Protein AF-A0A7J7ZAD7-F1 (afdb_monomer_lite)

Secondary structure (DSSP, 8-state):
----PPP-----------------------HHHHHHHHHHHHHHHSS-----PEEEETTEEEE-TTTS-GGG---BS-HHHHHHHHHHHHH-TTS------SS--------PPPSSPPPHHHHHHHHHHHH-S-GGGSSS-HHHHHHHHT-----

Sequence (155 aa):
MTLRCAEPSGNGAEGTRSQWGTAGSAEEPSPEAARLAKALRELSQTAGPTNLRIEYQDGKFRLDSIICVKSKLKQFDSVVHLIDYYVQMCKDKRTGPEAPRNGTVHLYLTKPLYTSAPPLQHLCRLTINKCTGAIWGLPLPTRLKDYLEEYKFQV

pLDDT: mean 71.21, std 24.13, range [26.77, 98.25]

Structure (mmCIF, N/CA/C/O backbone):
data_AF-A0A7J7ZAD7-F1
#
_entry.id   AF-A0A7J7ZAD7-F1
#
loop_
_atom_site.group_PDB
_atom_site.id
_atom_site.type_symbol
_atom_site.label_atom_id
_atom_site.label_alt_id
_atom_site.label_comp_id
_atom_site.label_asym_id
_atom_site.label_entity_id
_atom_site.label_seq_id
_atom_site.pdbx_PDB_ins_code
_atom_site.Cartn_x
_atom_site.Cartn_y
_atom_site.Cartn_z
_atom_site.occupancy
_atom_site.B_iso_or_equiv
_atom_site.auth_seq_id
_atom_site.auth_comp_id
_atom_site.auth_asym_id
_atom_site.auth_atom_id
_atom_site.pdbx_PDB_model_num
ATOM 1 N N . MET A 1 1 ? 7.571 -13.211 -6.815 1.00 32.84 1 MET A N 1
ATOM 2 C CA . MET A 1 1 ? 6.125 -12.941 -6.966 1.00 32.84 1 MET A CA 1
ATOM 3 C C . MET A 1 1 ? 5.924 -12.272 -8.314 1.00 32.84 1 MET A C 1
ATOM 5 O O . MET A 1 1 ? 6.587 -11.277 -8.568 1.00 32.84 1 MET A O 1
ATOM 9 N N . THR A 1 2 ? 5.123 -12.858 -9.200 1.00 26.77 2 THR A N 1
ATOM 10 C CA . THR A 1 2 ? 4.966 -12.399 -10.591 1.00 26.77 2 THR A CA 1
ATOM 11 C C . THR A 1 2 ? 3.635 -11.667 -10.724 1.00 26.77 2 THR A C 1
ATOM 13 O O . THR A 1 2 ? 2.589 -12.270 -10.509 1.00 26.77 2 THR A O 1
ATOM 16 N N . LEU A 1 3 ? 3.665 -10.380 -11.072 1.00 27.50 3 LEU A N 1
ATOM 17 C CA . LEU A 1 3 ? 2.470 -9.597 -11.394 1.00 27.50 3 LEU A CA 1
ATOM 18 C C . LEU A 1 3 ? 2.275 -9.653 -12.917 1.00 27.50 3 LEU A C 1
ATOM 20 O O . LEU A 1 3 ? 3.153 -9.226 -13.661 1.00 27.50 3 LEU A O 1
ATOM 24 N N . ARG A 1 4 ? 1.164 -10.224 -13.395 1.00 35.94 4 ARG A N 1
ATOM 25 C CA . ARG A 1 4 ? 0.778 -10.238 -14.822 1.00 35.94 4 ARG A CA 1
ATOM 26 C C . ARG A 1 4 ? -0.481 -9.391 -15.005 1.00 35.94 4 ARG A C 1
ATOM 28 O O . ARG A 1 4 ? -1.479 -9.664 -14.368 1.00 35.94 4 ARG A O 1
ATOM 35 N N . CYS A 1 5 ? -0.495 -8.372 -15.848 1.00 29.34 5 CYS A N 1
ATOM 36 C CA . CYS A 1 5 ? -1.738 -7.630 -16.088 1.00 29.34 5 CYS A CA 1
ATOM 37 C C . CYS A 1 5 ? -2.702 -8.467 -16.949 1.00 29.34 5 CYS A C 1
ATOM 39 O O . CYS A 1 5 ? -2.293 -8.994 -17.980 1.00 29.34 5 CYS A O 1
ATOM 41 N N . ALA A 1 6 ? -3.958 -8.601 -16.514 1.00 37.34 6 ALA A N 1
ATOM 42 C CA . ALA A 1 6 ? -5.031 -9.236 -17.279 1.00 37.34 6 ALA A CA 1
ATOM 43 C C . ALA A 1 6 ? -5.738 -8.208 -18.179 1.00 37.34 6 ALA A C 1
ATOM 45 O O . ALA A 1 6 ? -5.923 -7.055 -17.780 1.00 37.34 6 ALA A O 1
ATOM 46 N N . GLU A 1 7 ? -6.124 -8.630 -19.384 1.00 41.91 7 GLU A N 1
ATOM 47 C CA . GLU A 1 7 ? -6.848 -7.810 -20.363 1.00 41.91 7 GLU A CA 1
ATOM 48 C C . GLU A 1 7 ? -8.336 -7.643 -19.992 1.00 41.91 7 GLU A C 1
ATOM 50 O O . GLU A 1 7 ? -8.900 -8.510 -19.316 1.00 41.91 7 GLU A O 1
ATOM 55 N N . PRO A 1 8 ? -9.015 -6.560 -20.420 1.00 36.53 8 PRO A N 1
ATOM 56 C CA . PRO A 1 8 ? -10.424 -6.362 -20.111 1.00 36.53 8 PRO A CA 1
ATOM 57 C C . PRO A 1 8 ? -11.304 -7.230 -21.021 1.00 36.53 8 PRO A C 1
ATOM 59 O O . PRO A 1 8 ? -11.365 -7.026 -22.232 1.00 36.53 8 PRO A O 1
ATOM 62 N N . SER A 1 9 ? -12.017 -8.170 -20.401 1.00 38.25 9 SER A N 1
ATOM 63 C CA . SER A 1 9 ? -13.112 -8.940 -20.992 1.00 38.25 9 SER A CA 1
ATOM 64 C C . SER A 1 9 ? -14.303 -8.022 -21.274 1.00 38.25 9 SER A C 1
ATOM 66 O O . SER A 1 9 ? -14.841 -7.401 -20.358 1.00 38.25 9 SER A O 1
ATOM 68 N N . GLY A 1 10 ? -14.732 -7.956 -22.533 1.00 51.34 10 GLY A N 1
ATOM 69 C CA . GLY A 1 10 ? -16.029 -7.393 -22.899 1.00 51.34 10 GLY A CA 1
ATOM 70 C C . GLY A 1 10 ? -17.171 -8.321 -22.483 1.00 51.34 10 GLY A C 1
ATOM 71 O O . GLY A 1 10 ? -17.007 -9.539 -22.515 1.00 51.34 10 GLY A O 1
ATOM 72 N N . ASN A 1 11 ? -18.301 -7.745 -22.068 1.00 39.84 11 ASN A N 1
ATOM 73 C CA . ASN A 1 11 ? -19.652 -8.182 -22.440 1.00 39.84 11 ASN A CA 1
ATOM 74 C C . ASN A 1 11 ? -20.711 -7.228 -21.867 1.00 39.84 11 ASN A C 1
ATOM 76 O O . ASN A 1 11 ? -20.537 -6.662 -20.790 1.00 39.84 11 ASN A O 1
ATOM 80 N N . GLY A 1 12 ? -21.759 -7.002 -22.663 1.00 42.81 12 GLY A N 1
ATOM 81 C CA . GLY A 1 12 ? -22.727 -5.918 -22.506 1.00 42.81 12 GLY A CA 1
ATOM 82 C C . GLY A 1 12 ? -23.924 -6.180 -21.592 1.00 42.81 12 GLY A C 1
ATOM 83 O O . GLY A 1 12 ? -24.053 -7.235 -20.978 1.00 42.81 12 GLY A O 1
ATOM 84 N N . ALA A 1 13 ? -24.815 -5.184 -21.561 1.00 33.44 13 ALA A N 1
ATOM 85 C CA . ALA A 1 13 ? -26.212 -5.308 -21.161 1.00 33.44 13 ALA A CA 1
ATOM 86 C C . ALA A 1 13 ? -27.061 -4.190 -21.812 1.00 33.44 13 ALA A C 1
ATOM 88 O O . ALA A 1 13 ? -26.748 -3.005 -21.703 1.00 33.44 13 ALA A O 1
ATOM 89 N N . GLU A 1 14 ? -28.119 -4.622 -22.497 1.00 34.81 14 GLU A N 1
ATOM 90 C CA . GLU A 1 14 ? -29.413 -3.965 -22.778 1.00 34.81 14 GLU A CA 1
ATOM 91 C C . GLU A 1 14 ? -29.982 -3.280 -21.508 1.00 34.81 14 GLU A C 1
ATOM 93 O O . GLU A 1 14 ? -29.683 -3.719 -20.405 1.00 34.81 14 GLU A O 1
ATOM 98 N N . GLY A 1 15 ? -30.839 -2.257 -21.475 1.00 34.72 15 GLY A N 1
ATOM 99 C CA . GLY A 1 15 ? -31.560 -1.428 -22.435 1.00 34.72 15 GLY A CA 1
ATOM 100 C C . GLY A 1 15 ? -32.499 -0.511 -21.618 1.00 34.72 15 GLY A C 1
ATOM 101 O O . GLY A 1 15 ? -32.945 -0.893 -20.539 1.00 34.72 15 GLY A O 1
ATOM 102 N N . THR A 1 16 ? -32.799 0.708 -22.075 1.00 34.84 16 THR A N 1
ATOM 103 C CA . THR A 1 16 ? -34.064 1.410 -21.755 1.00 34.84 16 THR A CA 1
ATOM 104 C C . THR A 1 16 ? -34.251 2.624 -22.663 1.00 34.84 16 THR A C 1
ATOM 106 O O . THR A 1 16 ? -33.385 3.478 -22.822 1.00 34.84 16 THR A O 1
ATOM 109 N N . ARG A 1 17 ? -35.421 2.647 -23.295 1.00 40.72 17 ARG A N 1
ATOM 110 C CA . ARG A 1 17 ? -35.919 3.621 -24.264 1.00 40.72 17 ARG A CA 1
ATOM 111 C C . ARG A 1 17 ? -36.341 4.910 -23.562 1.00 40.72 17 ARG A C 1
ATOM 113 O O . ARG A 1 17 ? -37.177 4.859 -22.667 1.00 40.72 17 ARG A O 1
ATOM 120 N N . SER A 1 18 ? -35.872 6.061 -24.038 1.00 32.53 18 SER A N 1
ATOM 121 C CA . SER A 1 18 ? -36.618 7.325 -23.988 1.00 32.53 18 SER A CA 1
ATOM 122 C C . SER A 1 18 ? -36.161 8.231 -25.127 1.00 32.53 18 SER A C 1
ATOM 124 O O . SER A 1 18 ? -34.979 8.418 -25.385 1.00 32.53 18 SER A O 1
ATOM 126 N N . GLN A 1 19 ? -37.159 8.680 -25.867 1.00 42.75 19 GLN A N 1
ATOM 127 C CA . GLN A 1 19 ? -37.121 9.372 -27.142 1.00 42.75 19 GLN A CA 1
ATOM 128 C C . GLN A 1 19 ? -37.117 10.874 -26.852 1.00 42.75 19 GLN A C 1
ATOM 130 O O . GLN A 1 19 ? -37.982 11.279 -26.094 1.00 42.75 19 GLN A O 1
ATOM 135 N N . TRP A 1 20 ? -36.202 11.651 -27.445 1.00 31.86 20 TRP A N 1
ATOM 136 C CA . TRP A 1 20 ? -36.373 13.043 -27.903 1.00 31.86 20 TRP A CA 1
ATOM 137 C C . TRP A 1 20 ? -35.330 13.300 -28.996 1.00 31.86 20 TRP A C 1
ATOM 139 O O . TRP A 1 20 ? -34.142 13.044 -28.818 1.00 31.86 20 TRP A O 1
ATOM 149 N N . GLY A 1 21 ? -35.803 13.722 -30.168 1.00 40.59 21 GLY A N 1
ATOM 150 C CA . GLY A 1 21 ? -34.963 14.009 -31.320 1.00 40.59 21 GLY A CA 1
ATOM 151 C C . GLY A 1 21 ? -34.292 15.371 -31.192 1.00 40.59 21 GLY A C 1
ATOM 152 O O . GLY A 1 21 ? -34.949 16.373 -30.934 1.00 40.59 21 GLY A O 1
ATOM 153 N N . THR A 1 22 ? -32.988 15.412 -31.432 1.00 33.97 22 THR A N 1
ATOM 154 C CA . THR A 1 22 ? -32.279 16.540 -32.045 1.00 33.97 22 THR A CA 1
ATOM 155 C C . THR A 1 22 ? -31.063 15.933 -32.739 1.00 33.97 22 THR A C 1
ATOM 157 O O . THR A 1 22 ? -30.362 15.113 -32.151 1.00 33.97 22 THR A O 1
ATOM 160 N N . ALA A 1 23 ? -30.868 16.257 -34.015 1.00 38.72 23 ALA A N 1
ATOM 161 C CA . ALA A 1 23 ? -29.741 15.794 -34.811 1.00 38.72 23 ALA A CA 1
ATOM 162 C C . ALA A 1 23 ? -28.427 16.305 -34.198 1.00 38.72 23 ALA A C 1
ATOM 164 O O . ALA A 1 23 ? -28.052 17.457 -34.388 1.00 38.72 23 ALA A O 1
ATOM 165 N N . GLY A 1 24 ? -27.753 15.451 -33.435 1.00 32.03 24 GLY A N 1
ATOM 166 C CA . GLY A 1 24 ? -26.365 15.621 -33.039 1.00 32.03 24 GLY A CA 1
ATOM 167 C C . GLY A 1 24 ? -25.574 14.531 -33.734 1.00 32.03 24 GLY A C 1
ATOM 168 O O . GLY A 1 24 ? -25.832 13.352 -33.491 1.00 32.03 24 GLY A O 1
ATOM 169 N N . SER A 1 25 ? -24.665 14.916 -34.633 1.00 37.06 25 SER A N 1
ATOM 170 C CA . SER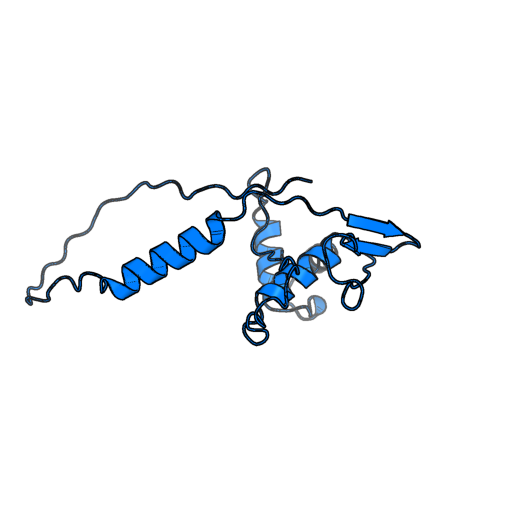 A 1 25 ? -23.624 14.019 -35.131 1.00 37.06 25 SER A CA 1
ATOM 171 C C . SER A 1 25 ? -23.064 13.240 -33.951 1.00 37.06 25 SER A C 1
ATOM 173 O O . SER A 1 25 ? -22.680 13.850 -32.953 1.00 37.06 25 SER A O 1
ATOM 175 N N . ALA A 1 26 ? -23.021 11.911 -34.060 1.00 42.84 26 ALA A N 1
ATOM 176 C CA . ALA A 1 26 ? -22.102 11.140 -33.245 1.00 42.84 26 ALA A CA 1
ATOM 177 C C . ALA A 1 26 ? -20.735 11.786 -33.472 1.00 42.84 26 ALA A C 1
ATOM 179 O O . ALA A 1 26 ? -20.220 11.771 -34.592 1.00 42.84 26 ALA A O 1
ATOM 180 N N . GLU A 1 27 ? -20.239 12.495 -32.460 1.00 47.78 27 GLU A N 1
ATOM 181 C CA . GLU A 1 27 ? -18.916 13.090 -32.486 1.00 47.78 27 GLU A CA 1
ATOM 182 C C . GLU A 1 27 ? -17.952 11.907 -32.425 1.00 47.78 27 GLU A C 1
ATOM 184 O O . GLU A 1 27 ? -17.559 11.436 -31.358 1.00 47.78 27 GLU A O 1
ATOM 189 N N . GLU A 1 28 ? -17.705 11.330 -33.604 1.00 52.25 28 GLU A N 1
ATOM 190 C CA . GLU A 1 28 ? -16.683 10.328 -33.834 1.00 52.25 28 GLU A CA 1
ATOM 191 C C . GLU A 1 28 ? -15.406 10.875 -33.196 1.00 52.25 28 GLU A C 1
ATOM 193 O O . GLU A 1 28 ? -14.998 11.997 -33.529 1.00 52.25 28 GLU A O 1
ATOM 198 N N . PRO A 1 29 ? -14.802 10.153 -32.237 1.00 51.09 29 PRO A N 1
ATOM 199 C CA . PRO A 1 29 ? -13.643 10.661 -31.531 1.00 51.09 29 PRO A CA 1
ATOM 200 C C . PRO A 1 29 ? -12.594 11.032 -32.572 1.00 51.09 29 PRO A C 1
ATOM 202 O O . PRO A 1 29 ? -12.235 10.198 -33.407 1.00 51.09 29 PRO A O 1
ATOM 205 N N . SER A 1 30 ? -12.148 12.296 -32.536 1.00 63.09 30 SER A N 1
ATOM 206 C CA . SER A 1 30 ? -11.187 12.849 -33.492 1.00 63.09 30 SER A CA 1
ATOM 207 C C . SER A 1 30 ? -10.101 11.813 -33.804 1.00 63.09 30 SER A C 1
ATOM 209 O O . SER A 1 30 ? -9.583 11.177 -32.876 1.00 63.09 30 SER A O 1
ATOM 211 N N . PRO A 1 31 ? -9.712 11.629 -35.079 1.00 68.06 31 PRO A N 1
ATOM 212 C CA . PRO A 1 31 ? -8.674 10.674 -35.452 1.00 68.06 31 PRO A CA 1
ATOM 213 C C . PRO A 1 31 ? -7.371 10.913 -34.678 1.00 68.06 31 PRO A C 1
ATOM 215 O O . PRO A 1 31 ? -6.591 9.988 -34.486 1.00 68.06 31 PRO A O 1
ATOM 218 N N . GLU A 1 32 ? -7.149 12.122 -34.164 1.00 63.72 32 GLU A N 1
ATOM 219 C CA . GLU A 1 32 ? -6.070 12.440 -33.234 1.00 63.72 32 GLU A CA 1
ATOM 220 C C . GLU A 1 32 ? -6.269 11.812 -31.845 1.00 63.72 32 GLU A C 1
ATOM 222 O O . GLU A 1 32 ? -5.361 11.155 -31.346 1.00 63.72 32 GLU A O 1
ATOM 227 N N . ALA A 1 33 ? -7.460 11.903 -31.249 1.00 49.88 33 ALA A N 1
ATOM 228 C CA . ALA A 1 33 ? -7.780 11.282 -29.961 1.00 49.88 33 ALA A CA 1
ATOM 229 C C . ALA A 1 33 ? -7.706 9.746 -30.021 1.00 49.88 33 ALA A C 1
ATOM 231 O O . ALA A 1 33 ? -7.169 9.114 -29.110 1.00 49.88 33 ALA A O 1
ATOM 232 N N . ALA A 1 34 ? -8.160 9.140 -31.123 1.00 59.94 34 ALA A N 1
ATOM 233 C CA . ALA A 1 34 ? -8.023 7.702 -31.358 1.00 59.94 34 ALA A CA 1
ATOM 234 C C . ALA A 1 34 ? -6.552 7.283 -31.544 1.00 59.94 34 ALA A C 1
ATOM 236 O O . ALA A 1 34 ? -6.126 6.248 -31.024 1.00 59.94 34 ALA A O 1
ATOM 237 N N . ARG A 1 35 ? -5.744 8.103 -32.232 1.00 60.19 35 ARG A N 1
ATOM 238 C CA . ARG A 1 35 ? -4.294 7.888 -32.386 1.00 60.19 35 ARG A CA 1
ATOM 239 C C . ARG A 1 35 ? -3.547 8.058 -31.071 1.00 60.19 35 ARG A C 1
ATOM 241 O O . ARG A 1 35 ? -2.649 7.270 -30.806 1.00 60.19 35 ARG A O 1
ATOM 248 N N . LEU A 1 36 ? -3.944 9.012 -30.233 1.00 59.41 36 LEU A N 1
ATOM 249 C CA . LEU A 1 36 ? -3.390 9.205 -28.894 1.00 59.41 36 LEU A CA 1
ATOM 250 C C . LEU A 1 36 ? -3.768 8.049 -27.964 1.00 59.41 36 LEU A C 1
ATOM 252 O O . LEU A 1 36 ? -2.906 7.537 -27.259 1.00 59.41 36 LEU A O 1
ATOM 256 N N . ALA A 1 37 ? -5.014 7.569 -28.004 1.00 52.62 37 ALA A N 1
ATOM 257 C CA . ALA A 1 37 ? -5.443 6.404 -27.232 1.00 52.62 37 ALA A CA 1
ATOM 258 C C . ALA A 1 37 ? -4.710 5.126 -27.670 1.00 52.62 37 ALA A C 1
ATOM 260 O O . ALA A 1 37 ? -4.264 4.351 -26.824 1.00 52.62 37 ALA A O 1
ATOM 261 N N . LYS A 1 38 ? -4.528 4.931 -28.983 1.00 58.25 38 LYS A N 1
ATOM 262 C CA . LYS A 1 38 ? -3.748 3.825 -29.550 1.00 58.25 38 LYS A CA 1
ATOM 263 C C . LYS A 1 38 ? -2.267 3.929 -29.182 1.00 58.25 38 LYS A C 1
ATOM 265 O O . LYS A 1 38 ? -1.712 2.950 -28.702 1.00 58.25 38 LYS A O 1
ATOM 270 N N . ALA A 1 39 ? -1.666 5.111 -29.304 1.00 49.25 39 ALA A N 1
ATOM 271 C CA . ALA A 1 39 ? -0.279 5.359 -28.920 1.00 49.25 39 ALA A CA 1
ATOM 272 C C . ALA A 1 39 ? -0.055 5.167 -27.412 1.00 49.25 39 ALA A C 1
ATOM 274 O O . ALA A 1 39 ? 0.947 4.585 -27.025 1.00 49.25 39 ALA A O 1
ATOM 275 N N . LEU A 1 40 ? -0.994 5.574 -26.551 1.00 51.38 40 LEU A N 1
ATOM 276 C CA . LEU A 1 40 ? -0.929 5.329 -25.104 1.00 51.38 40 LEU A CA 1
ATOM 277 C C . LEU A 1 40 ? -1.062 3.837 -24.758 1.00 51.38 40 LEU A C 1
ATOM 279 O O . LEU A 1 40 ? -0.414 3.367 -23.820 1.00 51.38 40 LEU A O 1
ATOM 283 N N . ARG A 1 41 ? -1.866 3.083 -25.522 1.00 43.69 41 ARG A N 1
ATOM 284 C CA . ARG A 1 41 ? -1.982 1.620 -25.394 1.00 43.69 41 ARG A CA 1
ATOM 285 C C . ARG A 1 41 ? -0.706 0.913 -25.847 1.00 43.69 41 ARG A C 1
ATOM 287 O O . ARG A 1 41 ? -0.210 0.044 -25.137 1.00 43.69 41 ARG A O 1
ATOM 294 N N . GLU A 1 42 ? -0.146 1.341 -26.975 1.00 42.41 42 GLU A N 1
ATOM 295 C CA . GLU A 1 42 ? 1.095 0.815 -27.546 1.00 42.41 42 GLU A CA 1
ATOM 296 C C . GLU A 1 42 ? 2.315 1.154 -26.679 1.00 42.41 42 GLU A C 1
ATOM 298 O O . GLU A 1 42 ? 3.139 0.278 -26.440 1.00 42.41 42 GLU A O 1
ATOM 303 N N . LEU A 1 43 ? 2.397 2.355 -26.094 1.00 37.72 43 LEU A N 1
ATOM 304 C CA . LEU A 1 43 ? 3.499 2.739 -25.200 1.00 37.72 43 LEU A CA 1
ATOM 305 C C . LEU A 1 43 ? 3.527 1.902 -23.908 1.00 37.72 43 LEU A C 1
ATOM 307 O O . LEU A 1 43 ? 4.594 1.675 -23.343 1.00 37.72 43 LEU A O 1
ATOM 311 N N . SER A 1 44 ? 2.368 1.415 -23.447 1.00 46.88 44 SER A N 1
ATOM 312 C CA . SER A 1 44 ? 2.301 0.413 -22.370 1.00 46.88 44 SER A CA 1
ATOM 313 C C . SER A 1 44 ? 2.635 -1.011 -22.836 1.00 46.88 44 SER A C 1
ATOM 315 O O . SER A 1 44 ? 2.914 -1.860 -21.995 1.00 46.88 44 SER A O 1
ATOM 317 N N . GLN A 1 45 ? 2.596 -1.295 -24.144 1.00 44.78 45 GLN A N 1
ATOM 318 C CA . GLN A 1 45 ? 2.769 -2.633 -24.728 1.00 44.78 45 GLN A CA 1
ATOM 319 C C . GLN A 1 45 ? 4.153 -2.892 -25.354 1.00 44.78 45 GLN A C 1
ATOM 321 O O . GLN A 1 45 ? 4.493 -4.053 -25.564 1.00 44.78 45 GLN A O 1
ATOM 326 N N . THR A 1 46 ? 4.973 -1.878 -25.656 1.00 46.78 46 THR A N 1
ATOM 327 C CA . THR A 1 46 ? 6.210 -2.074 -26.449 1.00 46.78 46 THR A CA 1
ATOM 328 C C . THR A 1 46 ? 7.404 -2.653 -25.685 1.00 46.78 46 THR A C 1
ATOM 330 O O . THR A 1 46 ? 8.340 -3.142 -26.311 1.00 46.78 46 THR A O 1
ATOM 333 N N . ALA A 1 47 ? 7.391 -2.650 -24.352 1.00 60.94 47 ALA A N 1
ATOM 334 C CA . ALA A 1 47 ? 8.351 -3.395 -23.541 1.00 60.94 47 ALA A CA 1
ATOM 335 C C . ALA A 1 47 ? 7.571 -4.479 -22.796 1.00 60.94 47 ALA A C 1
ATOM 337 O O . ALA A 1 47 ? 6.763 -4.170 -21.925 1.00 60.94 47 ALA A O 1
ATOM 338 N N . GLY A 1 48 ? 7.752 -5.742 -23.180 1.00 66.69 48 GLY A N 1
ATOM 339 C CA . GLY A 1 48 ? 7.070 -6.865 -22.540 1.00 66.69 48 GLY A CA 1
ATOM 340 C C . GLY A 1 48 ? 7.330 -6.958 -21.024 1.00 66.69 48 GLY A C 1
ATOM 341 O O . GLY A 1 48 ? 8.068 -6.154 -20.446 1.00 66.69 48 GLY A O 1
ATOM 342 N N . PRO A 1 49 ? 6.745 -7.964 -20.352 1.00 71.62 49 PRO A N 1
ATOM 343 C CA . PRO A 1 49 ? 6.904 -8.146 -18.913 1.00 71.62 49 PRO A CA 1
ATOM 344 C C . PRO A 1 49 ? 8.378 -8.097 -18.494 1.00 71.62 49 PRO A C 1
ATOM 346 O O . PRO A 1 49 ? 9.187 -8.912 -18.934 1.00 71.62 49 PRO A O 1
ATOM 349 N N . THR A 1 50 ? 8.721 -7.142 -17.633 1.00 77.25 50 THR A N 1
ATOM 350 C CA . THR A 1 50 ? 10.074 -6.991 -17.089 1.00 77.25 50 THR A CA 1
ATOM 351 C C . THR A 1 50 ? 10.086 -7.471 -15.644 1.00 77.25 50 THR A C 1
ATOM 353 O O . THR A 1 50 ? 9.190 -7.146 -14.866 1.00 77.25 50 THR A O 1
ATOM 356 N N . ASN A 1 51 ? 11.101 -8.251 -15.272 1.00 81.06 51 ASN A N 1
ATOM 357 C CA . ASN A 1 51 ? 11.270 -8.734 -13.905 1.00 81.06 51 ASN A CA 1
ATOM 358 C C . ASN A 1 51 ? 12.284 -7.859 -13.168 1.00 81.06 51 ASN A C 1
ATOM 360 O O . ASN A 1 51 ? 13.390 -7.638 -13.655 1.00 81.06 51 ASN A O 1
ATOM 364 N N . LEU A 1 52 ? 11.914 -7.403 -11.974 1.00 82.94 52 LEU A N 1
ATOM 365 C CA . LEU A 1 52 ? 12.793 -6.670 -11.069 1.00 82.94 52 LEU A CA 1
ATOM 366 C C . LEU A 1 52 ? 12.987 -7.481 -9.796 1.00 82.94 52 LEU A C 1
ATOM 368 O O . LEU A 1 52 ? 12.023 -7.994 -9.222 1.00 82.94 52 LEU A O 1
ATOM 372 N N . ARG A 1 53 ? 14.237 -7.594 -9.349 1.00 87.56 53 ARG A N 1
ATOM 373 C CA . ARG A 1 53 ? 14.568 -8.273 -8.098 1.00 87.56 53 ARG A CA 1
ATOM 374 C C . ARG A 1 53 ? 14.430 -7.302 -6.924 1.00 87.56 53 ARG A C 1
ATOM 376 O O . ARG A 1 53 ? 14.716 -6.112 -7.047 1.00 87.56 53 ARG A O 1
ATOM 383 N N . ILE A 1 54 ? 13.980 -7.826 -5.787 1.00 91.25 54 ILE A N 1
ATOM 384 C CA . ILE A 1 54 ? 13.994 -7.128 -4.500 1.00 91.25 54 ILE A CA 1
ATOM 385 C C . ILE A 1 54 ? 15.152 -7.710 -3.695 1.00 91.25 54 ILE A C 1
ATOM 387 O O . ILE A 1 54 ? 15.241 -8.925 -3.525 1.00 91.25 54 ILE A O 1
ATOM 391 N N . GLU A 1 55 ? 16.042 -6.846 -3.230 1.00 92.12 55 GLU A N 1
ATOM 392 C CA . GLU A 1 55 ? 17.166 -7.204 -2.376 1.00 92.12 55 GLU A CA 1
ATOM 393 C C . GLU A 1 55 ? 16.782 -7.032 -0.910 1.00 92.12 55 GLU A C 1
ATOM 395 O O . GLU A 1 55 ? 16.052 -6.102 -0.561 1.00 92.12 55 GLU A O 1
ATOM 400 N N . TYR A 1 56 ? 17.311 -7.909 -0.059 1.00 93.94 56 TYR A N 1
ATOM 401 C CA . TYR A 1 56 ? 17.194 -7.814 1.390 1.00 93.94 56 TYR A CA 1
ATOM 402 C C . TYR A 1 56 ? 18.584 -7.877 2.016 1.00 93.94 56 TYR A C 1
ATOM 404 O O . TYR A 1 56 ? 19.286 -8.877 1.860 1.00 93.94 56 TYR A O 1
ATOM 412 N N . GLN A 1 57 ? 18.995 -6.795 2.670 1.00 92.12 57 GLN A N 1
ATOM 413 C CA . GLN A 1 57 ? 20.279 -6.677 3.366 1.00 92.12 57 GLN A CA 1
ATOM 414 C C . GLN A 1 57 ? 20.091 -5.794 4.599 1.00 92.12 57 GLN A C 1
ATOM 416 O O . GLN A 1 57 ? 19.307 -4.848 4.555 1.00 92.12 57 GLN A O 1
ATOM 421 N N . ASP A 1 58 ? 20.782 -6.119 5.691 1.00 93.88 58 ASP A N 1
ATOM 422 C CA . ASP A 1 58 ? 20.776 -5.341 6.940 1.00 93.88 58 ASP A CA 1
ATOM 423 C C . ASP A 1 58 ? 19.370 -5.043 7.495 1.00 93.88 58 ASP A C 1
ATOM 425 O O . ASP A 1 58 ? 19.094 -3.965 8.018 1.00 93.88 58 ASP A O 1
ATOM 429 N N . GLY A 1 59 ? 18.444 -5.997 7.352 1.00 94.00 59 GLY A N 1
ATOM 430 C CA . GLY A 1 59 ? 17.062 -5.834 7.812 1.00 94.00 59 GLY A CA 1
ATOM 431 C C . GLY A 1 59 ? 16.175 -4.987 6.894 1.00 94.00 59 GLY A C 1
ATOM 432 O O . GLY A 1 59 ? 15.027 -4.723 7.240 1.00 94.00 59 GLY A O 1
ATOM 433 N N . LYS A 1 60 ? 16.674 -4.557 5.729 1.00 95.62 60 LYS A N 1
ATOM 434 C CA . LYS A 1 60 ? 15.972 -3.642 4.823 1.00 95.62 60 LYS A CA 1
ATOM 435 C C . LYS A 1 60 ? 15.764 -4.231 3.432 1.00 95.62 60 LYS A C 1
ATOM 437 O O . LYS A 1 60 ? 16.627 -4.911 2.883 1.00 95.62 60 LYS A O 1
ATOM 442 N N . PHE A 1 61 ? 14.634 -3.881 2.827 1.00 94.44 61 PHE A N 1
ATOM 443 C CA . PHE A 1 61 ? 14.262 -4.189 1.450 1.00 94.44 61 PHE A CA 1
ATOM 444 C C . PHE A 1 61 ? 14.554 -3.016 0.514 1.00 94.44 61 PHE A C 1
ATOM 446 O O . PHE A 1 61 ? 14.271 -1.865 0.852 1.00 94.44 61 PHE A O 1
ATOM 453 N N . ARG A 1 62 ? 15.052 -3.300 -0.691 1.00 90.12 62 ARG A N 1
ATOM 454 C CA . ARG A 1 62 ? 15.242 -2.316 -1.774 1.00 90.12 62 ARG A CA 1
ATOM 455 C C . ARG A 1 62 ? 15.100 -2.973 -3.146 1.00 90.12 62 ARG A C 1
ATOM 457 O O . ARG A 1 62 ? 15.175 -4.193 -3.256 1.00 90.12 62 ARG A O 1
ATOM 464 N N . LEU A 1 63 ? 14.912 -2.180 -4.198 1.00 87.38 63 LEU A N 1
ATOM 465 C CA . LEU A 1 63 ? 14.977 -2.695 -5.570 1.00 87.38 63 LEU A CA 1
ATOM 466 C C . LEU A 1 63 ? 16.426 -2.959 -5.981 1.00 87.38 63 LEU A C 1
ATOM 468 O O . LEU A 1 63 ? 17.341 -2.288 -5.506 1.00 87.38 63 LEU A O 1
ATOM 472 N N . ASP A 1 64 ? 16.620 -3.925 -6.871 1.00 81.38 64 ASP A N 1
ATOM 473 C CA . ASP A 1 64 ? 17.934 -4.233 -7.422 1.00 81.38 64 ASP A CA 1
ATOM 474 C C . ASP A 1 64 ? 18.510 -3.035 -8.190 1.00 81.38 64 ASP A C 1
ATOM 476 O O . ASP A 1 64 ? 17.888 -2.429 -9.069 1.00 81.38 64 ASP A O 1
ATOM 480 N N . SER A 1 65 ? 19.736 -2.698 -7.816 1.00 65.06 65 SER A N 1
ATOM 481 C CA . SER A 1 65 ? 20.482 -1.550 -8.307 1.00 65.06 65 SER A CA 1
ATOM 482 C C . SER A 1 65 ? 21.064 -1.704 -9.711 1.00 65.06 65 SER A C 1
ATOM 484 O O . SER A 1 65 ? 21.589 -0.735 -10.258 1.00 65.06 65 SER A O 1
ATOM 486 N N . ILE A 1 66 ? 20.997 -2.906 -10.290 1.00 55.88 66 ILE A N 1
ATOM 487 C CA . ILE A 1 66 ? 21.476 -3.176 -11.652 1.00 55.88 66 ILE A CA 1
ATOM 488 C C . ILE A 1 66 ? 20.541 -2.547 -12.698 1.00 55.88 66 ILE A C 1
ATOM 490 O O . ILE A 1 66 ? 20.993 -2.162 -13.772 1.00 55.88 66 ILE A O 1
ATOM 494 N N . ILE A 1 67 ? 19.250 -2.404 -12.379 1.00 53.06 67 ILE A N 1
ATOM 495 C CA . ILE A 1 67 ? 18.214 -1.947 -13.324 1.00 53.06 67 ILE A CA 1
ATOM 496 C C . ILE A 1 67 ? 17.734 -0.521 -12.997 1.00 53.06 67 ILE A C 1
ATOM 498 O O . ILE A 1 67 ? 17.277 0.207 -13.877 1.00 53.06 67 ILE A O 1
ATOM 502 N N . CYS A 1 68 ? 17.894 -0.087 -11.745 1.00 55.59 68 CYS A N 1
ATOM 503 C CA . CYS A 1 68 ? 17.486 1.231 -11.267 1.00 55.59 68 CYS A CA 1
ATOM 504 C C . CYS A 1 68 ? 18.701 2.057 -10.819 1.00 55.59 68 CYS A C 1
ATOM 506 O O . CYS A 1 68 ? 19.570 1.564 -10.104 1.00 55.59 68 CYS A O 1
ATOM 508 N N . VAL A 1 69 ? 18.745 3.343 -11.182 1.00 56.22 69 VAL A N 1
ATOM 509 C CA . VAL A 1 69 ? 19.843 4.257 -10.818 1.00 56.22 69 VAL A CA 1
ATOM 510 C C . VAL A 1 69 ? 20.039 4.292 -9.290 1.00 56.22 69 VAL A C 1
ATOM 512 O O . VAL A 1 69 ? 19.176 4.777 -8.553 1.00 56.22 69 VAL A O 1
ATOM 515 N N . LYS A 1 70 ? 21.199 3.796 -8.820 1.00 50.72 70 LYS A N 1
ATOM 516 C CA . LYS A 1 70 ? 21.574 3.612 -7.397 1.00 50.72 70 LYS A CA 1
ATOM 517 C C . LYS A 1 70 ? 21.291 4.811 -6.494 1.00 50.72 70 LYS A C 1
ATOM 519 O O . LYS A 1 70 ? 20.898 4.627 -5.347 1.00 50.72 70 LYS A O 1
ATOM 524 N N . SER A 1 71 ? 21.464 6.030 -6.999 1.00 46.12 71 SER A N 1
ATOM 525 C CA . SER A 1 71 ? 21.363 7.261 -6.207 1.00 46.12 71 SER A CA 1
ATOM 526 C C . SER A 1 71 ? 19.940 7.625 -5.754 1.00 46.12 71 SER A C 1
ATOM 528 O O . SER A 1 71 ? 19.780 8.601 -5.027 1.00 46.12 71 SER A O 1
ATOM 530 N N . LYS A 1 72 ? 18.907 6.858 -6.142 1.00 59.69 72 LYS A N 1
ATOM 531 C CA . LYS A 1 72 ? 17.500 7.110 -5.767 1.00 59.69 72 LYS A CA 1
ATOM 532 C C . LYS A 1 72 ? 16.786 5.917 -5.117 1.00 59.69 72 LYS A C 1
ATOM 534 O O . LYS A 1 72 ? 15.577 5.980 -4.892 1.00 59.69 72 LYS A O 1
ATOM 539 N N . LEU A 1 73 ? 17.490 4.819 -4.833 1.00 73.06 73 LEU A N 1
ATOM 540 C CA . LEU A 1 73 ? 16.857 3.615 -4.294 1.00 73.06 73 LEU A CA 1
ATOM 541 C C . LEU A 1 73 ? 16.668 3.723 -2.782 1.00 73.06 73 LEU A C 1
ATOM 543 O O . LEU A 1 73 ? 17.630 3.741 -2.017 1.00 73.06 73 LEU A O 1
ATOM 547 N N . LYS A 1 74 ? 15.403 3.800 -2.361 1.00 85.88 74 LYS A N 1
ATOM 548 C CA . LYS A 1 74 ? 15.036 3.814 -0.947 1.00 85.88 74 LYS A CA 1
ATOM 549 C C . LYS A 1 74 ? 15.075 2.409 -0.357 1.00 85.88 74 LYS A C 1
ATOM 551 O O . LYS A 1 74 ? 14.837 1.416 -1.045 1.00 85.88 74 LYS A O 1
ATOM 556 N N . GLN A 1 75 ? 15.364 2.367 0.936 1.00 91.44 75 GLN A N 1
ATOM 557 C CA . GLN A 1 75 ? 15.340 1.167 1.757 1.00 91.44 75 GLN A CA 1
ATOM 558 C C . GLN A 1 75 ? 14.111 1.192 2.665 1.00 91.44 75 GLN A C 1
ATOM 560 O O . GLN A 1 75 ? 13.732 2.253 3.162 1.00 91.44 75 GLN A O 1
ATOM 565 N N . PHE A 1 76 ? 13.501 0.031 2.882 1.00 95.06 76 PHE A N 1
ATOM 566 C CA . PHE A 1 76 ? 12.246 -0.101 3.618 1.00 95.06 76 PHE A CA 1
ATOM 567 C C . PHE A 1 76 ? 12.298 -1.286 4.577 1.00 95.06 76 PHE A C 1
ATOM 569 O O . PHE A 1 76 ? 12.862 -2.320 4.250 1.00 95.06 76 PHE A O 1
ATOM 576 N N . ASP A 1 77 ? 11.638 -1.177 5.725 1.00 95.44 77 ASP A N 1
ATOM 577 C CA . ASP A 1 77 ? 11.460 -2.297 6.664 1.00 95.44 77 ASP A CA 1
ATOM 578 C C . ASP A 1 77 ? 10.395 -3.309 6.210 1.00 95.44 77 ASP A C 1
ATOM 580 O O . ASP A 1 77 ? 10.305 -4.414 6.732 1.00 95.44 77 ASP A O 1
ATOM 584 N N . SER A 1 78 ? 9.575 -2.945 5.220 1.00 95.38 78 SER A N 1
ATOM 585 C CA . SER A 1 78 ? 8.499 -3.781 4.687 1.00 95.38 78 SER A CA 1
ATOM 586 C C . SER A 1 78 ? 8.514 -3.770 3.164 1.00 95.38 78 SER A C 1
ATOM 588 O O . SER A 1 78 ? 8.571 -2.711 2.537 1.00 95.38 78 SER A O 1
ATOM 590 N N . VAL A 1 79 ? 8.393 -4.957 2.565 1.00 95.31 79 VAL A N 1
ATOM 591 C CA . VAL A 1 79 ? 8.222 -5.112 1.113 1.00 95.31 79 VAL A CA 1
ATOM 592 C C . VAL A 1 79 ? 6.956 -4.407 0.638 1.00 95.31 79 VAL A C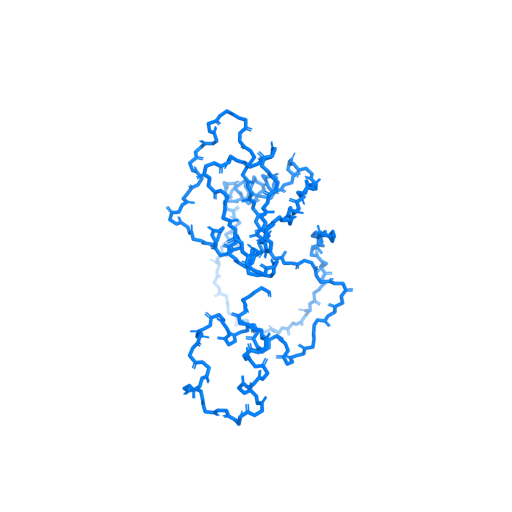 1
ATOM 594 O O . VAL A 1 79 ? 6.961 -3.774 -0.411 1.00 95.31 79 VAL A O 1
ATOM 597 N N . VAL A 1 80 ? 5.873 -4.477 1.412 1.00 95.50 80 VAL A N 1
ATOM 598 C CA . VAL A 1 80 ? 4.613 -3.830 1.034 1.00 95.50 80 VAL A CA 1
ATOM 599 C C . VAL A 1 80 ? 4.778 -2.314 1.035 1.00 95.50 80 VAL A C 1
ATOM 601 O O . VAL A 1 80 ? 4.329 -1.662 0.100 1.00 95.50 80 VAL A O 1
ATOM 604 N N . HIS A 1 81 ? 5.513 -1.763 2.007 1.00 95.06 81 HIS A N 1
ATOM 605 C CA . HIS A 1 81 ? 5.845 -0.338 2.032 1.00 95.06 81 HIS A CA 1
ATOM 606 C C . HIS A 1 81 ? 6.689 0.074 0.817 1.00 95.06 81 HIS A C 1
ATOM 608 O O . HIS A 1 81 ? 6.417 1.104 0.208 1.00 95.06 81 HIS A O 1
ATOM 614 N N . LEU A 1 82 ? 7.669 -0.748 0.423 1.00 93.75 82 LEU A N 1
ATOM 615 C CA . LEU A 1 82 ? 8.453 -0.526 -0.794 1.00 93.75 82 LEU A CA 1
ATOM 616 C C . LEU A 1 82 ? 7.545 -0.430 -2.026 1.00 93.75 82 LEU A C 1
ATOM 618 O O . LEU A 1 82 ? 7.660 0.518 -2.803 1.00 93.75 82 LEU A O 1
ATOM 622 N N . ILE A 1 83 ? 6.641 -1.397 -2.209 1.00 92.25 83 ILE A N 1
ATOM 623 C CA . ILE A 1 83 ? 5.733 -1.426 -3.362 1.00 92.25 83 ILE A CA 1
ATOM 624 C C . ILE A 1 83 ? 4.770 -0.239 -3.325 1.00 92.25 83 ILE A C 1
ATOM 626 O O . ILE A 1 83 ? 4.636 0.463 -4.325 1.00 92.25 83 ILE A O 1
ATOM 630 N N . ASP A 1 84 ? 4.140 0.013 -2.179 1.00 92.88 84 ASP A N 1
ATOM 631 C CA . ASP A 1 84 ? 3.195 1.110 -1.983 1.00 92.88 84 ASP A CA 1
ATOM 632 C C . ASP A 1 84 ? 3.843 2.471 -2.280 1.00 92.88 84 ASP A C 1
ATOM 634 O O . ASP A 1 84 ? 3.277 3.267 -3.029 1.00 92.88 84 ASP A O 1
ATOM 638 N N . TYR A 1 85 ? 5.079 2.697 -1.816 1.00 90.94 85 TYR A N 1
ATOM 639 C CA . TYR A 1 85 ? 5.849 3.905 -2.118 1.00 90.94 85 TYR A CA 1
ATOM 640 C C . TYR A 1 85 ? 6.042 4.109 -3.623 1.00 90.94 85 TYR A C 1
ATOM 642 O O . TYR A 1 85 ? 5.748 5.185 -4.142 1.00 90.94 85 TYR A O 1
ATOM 650 N N . TYR A 1 86 ? 6.520 3.089 -4.343 1.00 86.94 86 TYR A N 1
ATOM 651 C CA . TYR A 1 86 ? 6.771 3.222 -5.779 1.00 86.94 86 TYR A CA 1
ATOM 652 C C . TYR A 1 86 ? 5.474 3.313 -6.596 1.00 86.94 86 TYR A C 1
ATOM 654 O O . TYR A 1 86 ? 5.446 4.030 -7.593 1.00 86.94 86 TYR A O 1
ATOM 662 N N . VAL A 1 87 ? 4.379 2.685 -6.153 1.00 88.38 87 VAL A N 1
ATOM 663 C CA . VAL A 1 87 ? 3.045 2.875 -6.748 1.00 88.38 87 VAL A CA 1
ATOM 664 C C . VAL A 1 87 ? 2.552 4.311 -6.554 1.00 88.38 87 VAL A C 1
ATOM 666 O O . VAL A 1 87 ? 2.019 4.908 -7.488 1.00 88.38 87 VAL A O 1
ATOM 669 N N . GLN A 1 88 ? 2.723 4.891 -5.362 1.00 86.38 88 GLN A N 1
ATOM 670 C CA . GLN A 1 88 ? 2.351 6.283 -5.089 1.00 86.38 88 GLN A CA 1
ATOM 671 C C . GLN A 1 88 ? 3.222 7.273 -5.874 1.00 86.38 88 GLN A C 1
ATOM 673 O O . GLN A 1 88 ? 2.689 8.189 -6.498 1.00 86.38 88 GLN A O 1
ATOM 678 N N . MET A 1 89 ? 4.534 7.033 -5.952 1.00 83.19 89 MET A N 1
ATOM 679 C CA . MET A 1 89 ? 5.467 7.852 -6.733 1.00 83.19 89 MET A CA 1
ATOM 680 C C . MET A 1 89 ? 5.082 7.913 -8.222 1.00 83.19 89 MET A C 1
ATOM 682 O O . MET A 1 89 ? 5.234 8.952 -8.854 1.00 83.19 89 MET A O 1
ATOM 686 N N . CYS A 1 90 ? 4.539 6.827 -8.784 1.00 77.75 90 CYS A N 1
ATOM 687 C CA . CYS A 1 90 ? 4.043 6.798 -10.163 1.00 77.75 90 CYS A CA 1
ATOM 688 C C . CYS A 1 90 ? 2.694 7.520 -10.366 1.00 77.75 90 CYS A C 1
ATOM 690 O O . CYS A 1 90 ? 2.342 7.828 -11.507 1.00 77.75 90 CYS A O 1
ATOM 692 N N . LYS A 1 91 ? 1.916 7.773 -9.300 1.00 75.50 91 LYS A N 1
ATOM 693 C CA . LYS A 1 91 ? 0.635 8.508 -9.363 1.00 75.50 91 LYS A CA 1
ATOM 694 C C . LYS A 1 91 ? 0.828 10.024 -9.352 1.00 75.50 91 LYS A C 1
ATOM 696 O O . LYS A 1 91 ? -0.000 10.737 -9.924 1.00 75.50 91 LYS A O 1
ATOM 701 N N . ASP A 1 92 ? 1.901 10.511 -8.732 1.00 66.62 92 ASP A N 1
ATOM 702 C CA . ASP A 1 92 ? 2.214 11.936 -8.653 1.00 66.62 92 ASP A CA 1
ATOM 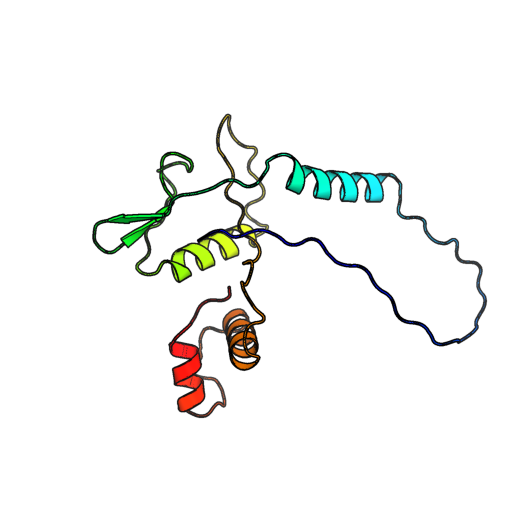703 C C . ASP A 1 92 ? 2.588 12.501 -10.031 1.00 66.62 92 ASP A C 1
ATOM 705 O O . ASP A 1 92 ? 3.732 12.466 -10.478 1.00 66.62 92 ASP A O 1
ATOM 709 N N . LYS A 1 93 ? 1.603 13.108 -10.705 1.00 56.38 93 LYS A N 1
ATOM 710 C CA . LYS A 1 93 ? 1.746 13.743 -12.031 1.00 56.38 93 LYS A CA 1
ATOM 711 C C . LYS A 1 93 ? 2.724 14.932 -12.081 1.00 56.38 93 LYS A C 1
ATOM 713 O O . LYS A 1 93 ? 2.920 15.502 -13.149 1.00 56.38 93 LYS A O 1
ATOM 718 N N . ARG A 1 94 ? 3.313 15.335 -10.948 1.00 48.28 94 ARG A N 1
ATOM 719 C CA . ARG A 1 94 ? 4.299 16.431 -10.857 1.00 48.28 94 ARG A CA 1
ATOM 720 C C . ARG A 1 94 ? 5.714 15.992 -11.214 1.00 48.28 94 ARG A C 1
ATOM 722 O O . ARG A 1 94 ? 6.526 16.826 -11.593 1.00 48.28 94 ARG A O 1
ATOM 729 N N . THR A 1 95 ? 5.998 14.696 -11.148 1.00 49.47 95 THR A N 1
ATOM 730 C CA . THR A 1 95 ? 7.171 14.118 -11.797 1.00 49.47 95 THR A CA 1
ATOM 731 C C . THR A 1 95 ? 6.711 13.619 -13.157 1.00 49.47 95 THR A C 1
ATOM 733 O O . THR A 1 95 ? 6.459 12.433 -13.354 1.00 49.47 95 THR A O 1
ATOM 736 N N . GLY A 1 96 ? 6.533 14.550 -14.100 1.00 43.47 96 GLY A N 1
ATOM 737 C CA . GLY A 1 96 ? 6.456 14.170 -15.508 1.00 43.47 96 GLY A CA 1
ATOM 738 C C . GLY A 1 96 ? 7.670 13.299 -15.859 1.00 43.47 96 GLY A C 1
ATOM 739 O O . GLY A 1 96 ? 8.698 13.401 -15.179 1.00 43.47 96 GLY A O 1
ATOM 740 N N . PRO A 1 97 ? 7.575 12.418 -16.866 1.00 43.75 97 PRO A N 1
ATOM 741 C CA . PRO A 1 97 ? 8.736 11.686 -17.337 1.00 43.75 97 PRO A CA 1
ATOM 742 C C . PRO A 1 97 ? 9.768 12.705 -17.831 1.00 43.75 97 PRO A C 1
ATOM 744 O O . PRO A 1 97 ? 9.706 13.168 -18.965 1.00 43.75 97 PRO A O 1
ATOM 747 N N . GLU A 1 98 ? 10.706 13.087 -16.963 1.00 43.97 98 GLU A N 1
ATOM 748 C CA . GLU A 1 98 ? 12.015 13.569 -17.383 1.00 43.97 98 GLU A CA 1
ATOM 749 C C . GLU A 1 98 ? 12.485 12.553 -18.417 1.00 43.97 98 GLU A C 1
ATOM 751 O O . GLU A 1 98 ? 12.591 11.364 -18.096 1.00 43.97 98 GLU A O 1
ATOM 756 N N . ALA A 1 99 ? 12.646 13.007 -19.663 1.00 43.44 99 ALA A N 1
ATOM 757 C CA . ALA A 1 99 ? 13.016 12.141 -20.767 1.00 43.44 99 ALA A CA 1
ATOM 758 C C . ALA A 1 99 ? 14.203 11.272 -20.322 1.00 43.44 99 ALA A C 1
ATOM 760 O O . ALA A 1 99 ? 15.170 11.825 -19.779 1.00 43.44 99 ALA A O 1
ATOM 761 N N . PRO A 1 100 ? 14.133 9.936 -20.483 1.00 45.59 100 PRO A N 1
ATOM 762 C CA . PRO A 1 100 ? 15.193 9.053 -20.038 1.00 45.59 100 PRO A CA 1
ATOM 763 C C . PRO A 1 100 ? 16.503 9.533 -20.644 1.00 45.59 100 PRO A C 1
ATOM 765 O O . PRO A 1 100 ? 16.714 9.455 -21.854 1.00 45.59 100 PRO A O 1
ATOM 768 N N . ARG A 1 101 ? 17.400 10.041 -19.797 1.00 46.53 101 ARG A N 1
ATOM 769 C CA . ARG A 1 101 ? 18.792 10.224 -20.185 1.00 46.53 101 ARG A CA 1
ATOM 770 C C . ARG A 1 101 ? 19.332 8.816 -20.407 1.00 46.53 101 ARG A C 1
ATOM 772 O O . ARG A 1 101 ? 19.495 8.062 -19.452 1.00 46.53 101 ARG A O 1
ATOM 779 N N . ASN A 1 102 ? 19.448 8.463 -21.683 1.00 37.62 102 ASN A N 1
ATOM 780 C CA . ASN A 1 102 ? 20.108 7.310 -22.287 1.00 37.62 102 ASN A CA 1
ATOM 781 C C . ASN A 1 102 ? 20.300 6.098 -21.349 1.00 37.62 102 ASN A C 1
ATOM 783 O O . ASN A 1 102 ? 21.234 6.061 -20.553 1.00 37.62 102 ASN A O 1
ATOM 787 N N . GLY A 1 103 ? 19.436 5.083 -21.484 1.00 49.34 103 GLY A N 1
ATOM 788 C CA . GLY A 1 103 ? 19.625 3.759 -20.868 1.00 49.34 103 GLY A CA 1
ATOM 789 C C . GLY A 1 103 ? 18.960 3.530 -19.505 1.00 49.34 103 GLY A C 1
ATOM 790 O O . GLY A 1 103 ? 19.118 2.455 -18.935 1.00 49.34 103 GLY A O 1
ATOM 791 N N . THR A 1 104 ? 18.198 4.494 -18.977 1.00 51.12 104 THR A N 1
ATOM 792 C CA . THR A 1 104 ? 17.479 4.321 -17.703 1.00 51.12 104 THR A CA 1
ATOM 793 C C . THR A 1 104 ? 16.107 3.678 -17.925 1.00 51.12 104 THR A C 1
ATOM 795 O O . THR A 1 104 ? 15.256 4.253 -18.603 1.00 51.12 104 THR A O 1
ATOM 798 N N . VAL A 1 105 ? 15.862 2.508 -17.324 1.00 57.50 105 VAL A N 1
ATOM 799 C CA . VAL A 1 105 ? 14.525 1.895 -17.272 1.00 57.50 105 VAL A CA 1
ATOM 800 C C . VAL A 1 105 ? 13.675 2.664 -16.258 1.00 57.50 105 VAL A C 1
ATOM 802 O O . VAL A 1 105 ? 14.005 2.723 -15.073 1.00 57.50 105 VAL A O 1
ATOM 805 N N . HIS A 1 106 ? 12.573 3.265 -16.708 1.00 62.81 106 HIS A N 1
ATOM 806 C CA . HIS A 1 106 ? 11.607 3.886 -15.805 1.00 62.81 106 HIS A CA 1
ATOM 807 C C . HIS A 1 106 ? 10.751 2.801 -15.146 1.00 62.81 106 HIS A C 1
ATOM 809 O O . HIS A 1 106 ? 9.988 2.104 -15.811 1.00 62.81 106 HIS A O 1
ATOM 815 N N . LEU A 1 107 ? 10.870 2.664 -13.825 1.00 74.88 107 LEU A N 1
ATOM 816 C CA . LEU A 1 107 ? 9.967 1.829 -13.044 1.00 74.88 107 LEU A CA 1
ATOM 817 C C . LEU A 1 107 ? 8.560 2.428 -13.074 1.00 74.88 107 LEU A C 1
ATOM 819 O O . LEU A 1 107 ? 8.368 3.570 -12.655 1.00 74.88 107 LEU A O 1
ATOM 823 N N . TYR A 1 108 ? 7.581 1.632 -13.496 1.00 75.62 108 TYR A N 1
ATOM 824 C CA . TYR A 1 108 ? 6.178 2.018 -13.460 1.00 75.62 108 TYR A CA 1
ATOM 825 C C . TYR A 1 108 ? 5.341 0.935 -12.777 1.00 75.62 108 TYR A C 1
ATOM 827 O O . TYR A 1 108 ? 5.141 -0.148 -13.325 1.00 75.62 108 TYR A O 1
ATOM 835 N N . LEU A 1 109 ? 4.864 1.222 -11.562 1.00 82.56 109 LEU A N 1
ATOM 836 C CA . LEU A 1 109 ? 3.963 0.350 -10.808 1.00 82.56 109 LEU A CA 1
ATOM 837 C C . LEU A 1 109 ? 2.598 1.028 -10.681 1.00 82.56 109 LEU A C 1
ATOM 839 O O . LEU A 1 109 ? 2.502 2.159 -10.212 1.00 82.56 109 LEU A O 1
ATOM 843 N N . THR A 1 110 ? 1.534 0.339 -11.092 1.00 82.25 110 THR A N 1
ATOM 844 C CA . THR A 1 110 ? 0.177 0.912 -11.118 1.00 82.25 110 THR A CA 1
ATOM 845 C C . THR A 1 110 ? -0.795 0.154 -10.235 1.00 82.25 110 THR A C 1
ATOM 847 O O . THR A 1 110 ? -1.298 0.695 -9.251 1.00 82.25 110 THR A O 1
ATOM 850 N N . LYS A 1 111 ? -1.094 -1.089 -10.608 1.00 84.50 111 LYS A N 1
ATOM 851 C CA . LYS A 1 111 ? -2.071 -1.943 -9.945 1.00 84.50 111 LYS A CA 1
ATOM 852 C C . LYS A 1 111 ? -1.477 -3.334 -9.754 1.00 84.50 111 LYS A C 1
ATOM 854 O O . LYS A 1 111 ? -0.870 -3.859 -10.689 1.00 84.50 111 LYS A O 1
ATOM 859 N N . PRO A 1 112 ? -1.653 -3.941 -8.574 1.00 90.56 112 PRO A N 1
ATOM 860 C CA . PRO A 1 112 ? -1.263 -5.321 -8.368 1.00 90.56 112 PRO A CA 1
ATOM 861 C C . PRO A 1 112 ? -2.189 -6.242 -9.169 1.00 90.5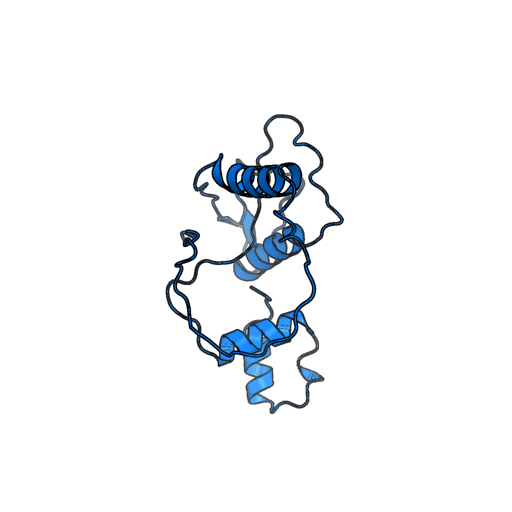6 112 PRO A C 1
ATOM 863 O O . PRO A 1 112 ? -3.389 -5.990 -9.297 1.00 90.56 112 PRO A O 1
ATOM 866 N N . LEU A 1 113 ? -1.632 -7.338 -9.678 1.00 90.81 113 LEU A N 1
ATOM 867 C CA . LEU A 1 113 ? -2.423 -8.492 -10.073 1.00 90.81 113 LEU A CA 1
ATOM 868 C C . LEU A 1 113 ? -2.696 -9.344 -8.831 1.00 90.81 113 LEU A C 1
ATOM 870 O O . LEU A 1 113 ? -1.758 -9.872 -8.233 1.00 90.81 113 LEU A O 1
ATOM 874 N N . TYR A 1 114 ? -3.969 -9.538 -8.496 1.00 90.31 114 TYR A N 1
ATOM 875 C CA . TYR A 1 114 ? -4.374 -10.484 -7.460 1.00 90.31 114 TYR A CA 1
ATOM 876 C C . TYR A 1 114 ? -4.507 -11.906 -8.022 1.00 90.31 114 TYR A C 1
ATOM 878 O O . TYR A 1 114 ? -4.963 -12.105 -9.146 1.00 90.31 114 TYR A O 1
ATOM 886 N N . THR A 1 115 ? -4.134 -12.905 -7.221 1.00 93.56 115 THR A N 1
ATOM 887 C CA . THR A 1 115 ? -4.289 -14.333 -7.560 1.00 93.56 115 THR A CA 1
ATOM 888 C C . THR A 1 115 ? -5.729 -14.829 -7.409 1.00 93.56 115 THR A C 1
ATOM 890 O O . THR A 1 115 ? -6.089 -15.860 -7.965 1.00 93.56 115 THR A O 1
ATOM 893 N N . SER A 1 116 ? -6.549 -14.104 -6.649 1.00 95.06 116 SER A N 1
ATOM 894 C CA . SER A 1 116 ? -7.980 -14.335 -6.434 1.00 95.06 116 SER A CA 1
ATOM 895 C C . SER A 1 116 ? -8.649 -13.019 -6.024 1.00 95.06 116 SER A C 1
ATOM 897 O O . SER A 1 116 ? -7.961 -12.036 -5.743 1.00 95.06 116 SER A O 1
ATOM 899 N N . ALA A 1 117 ? -9.982 -12.972 -6.000 1.00 95.56 117 ALA A N 1
ATOM 900 C CA . ALA A 1 117 ? -10.701 -11.781 -5.556 1.00 95.56 117 ALA A CA 1
ATOM 901 C C . ALA A 1 117 ? -10.433 -11.502 -4.058 1.00 95.56 117 ALA A C 1
ATOM 903 O O . ALA A 1 117 ? -10.688 -12.383 -3.233 1.00 95.56 117 ALA A O 1
ATOM 904 N N . PRO A 1 118 ? -9.946 -10.301 -3.676 1.00 95.38 118 PRO A N 1
ATOM 905 C CA . PRO A 1 118 ? -9.754 -9.958 -2.270 1.00 95.38 118 PRO A CA 1
ATOM 906 C C . PRO A 1 118 ? -11.085 -9.916 -1.502 1.00 95.38 118 PRO A C 1
ATOM 908 O O . PRO A 1 118 ? -12.115 -9.556 -2.079 1.00 95.38 118 PRO A O 1
ATOM 911 N N . PRO A 1 119 ? -11.086 -10.206 -0.189 1.00 97.69 119 PRO A N 1
ATOM 912 C CA . PRO A 1 119 ? -12.293 -10.097 0.620 1.00 97.69 119 PRO A CA 1
ATOM 913 C C . PRO A 1 119 ? -12.759 -8.638 0.709 1.00 97.69 119 PRO A C 1
ATOM 915 O O . PRO A 1 119 ? -11.942 -7.716 0.780 1.00 97.69 119 PRO A O 1
ATOM 918 N N . LEU A 1 120 ? -14.078 -8.427 0.790 1.00 98.25 120 LEU A N 1
ATOM 919 C CA . LEU A 1 120 ? -14.680 -7.089 0.870 1.00 98.25 120 LEU A CA 1
ATOM 920 C C . LEU A 1 120 ? -14.080 -6.245 2.004 1.00 98.25 120 LEU A C 1
ATOM 922 O O . LEU A 1 120 ? -13.791 -5.069 1.810 1.00 98.25 120 LEU A O 1
ATOM 926 N N . GLN A 1 121 ? -13.814 -6.860 3.159 1.00 97.81 121 GLN A N 1
ATOM 927 C CA . GLN A 1 121 ? -13.198 -6.188 4.305 1.00 97.81 121 GLN A CA 1
ATOM 928 C C . GLN A 1 121 ? -11.839 -5.555 3.953 1.00 97.81 121 GLN A C 1
ATOM 930 O O . GLN A 1 121 ? -11.558 -4.423 4.349 1.00 97.81 121 GLN A O 1
ATOM 935 N N . HIS A 1 122 ? -11.023 -6.251 3.153 1.00 97.56 122 HIS A N 1
ATOM 936 C CA . HIS A 1 122 ? -9.731 -5.743 2.700 1.00 97.56 122 HIS A CA 1
ATOM 937 C C . HIS A 1 122 ? -9.900 -4.611 1.685 1.00 97.56 122 HIS A C 1
ATOM 939 O O . HIS A 1 122 ? -9.214 -3.598 1.781 1.00 97.56 122 HIS A O 1
ATOM 945 N N . LEU A 1 123 ? -10.859 -4.727 0.762 1.00 97.38 123 LEU A N 1
ATOM 946 C CA . LEU A 1 123 ? -11.180 -3.650 -0.182 1.00 97.38 123 LEU A CA 1
ATOM 947 C C . LEU A 1 123 ? -11.639 -2.374 0.546 1.00 97.38 123 LEU A C 1
ATOM 949 O O . LEU A 1 123 ? -11.212 -1.269 0.195 1.00 97.38 123 LEU A O 1
ATOM 953 N N . CYS A 1 124 ? -12.449 -2.515 1.600 1.00 98.00 124 CYS A N 1
ATOM 954 C CA . CYS A 1 124 ? -12.828 -1.406 2.474 1.00 98.00 124 CYS A CA 1
ATOM 955 C C . CYS A 1 124 ? -11.605 -0.802 3.180 1.00 98.00 124 CYS A C 1
ATOM 957 O O . CYS A 1 124 ? -11.455 0.419 3.177 1.00 98.00 124 CYS A O 1
ATOM 959 N N . ARG A 1 125 ? -10.692 -1.632 3.708 1.00 98.06 125 ARG A N 1
ATOM 960 C CA . ARG A 1 125 ? -9.427 -1.173 4.311 1.00 98.06 125 ARG A CA 1
ATOM 961 C C . ARG A 1 125 ? -8.581 -0.359 3.338 1.00 98.06 125 ARG A C 1
ATOM 963 O O . ARG A 1 125 ? -8.199 0.757 3.670 1.00 98.06 125 ARG A O 1
ATOM 970 N N . LEU A 1 126 ? -8.351 -0.859 2.121 1.00 96.75 126 LEU A N 1
ATOM 971 C CA . LEU A 1 126 ? -7.597 -0.127 1.095 1.00 96.75 126 LEU A CA 1
ATOM 972 C C . LEU A 1 126 ? -8.256 1.211 0.744 1.00 96.75 126 LEU A C 1
ATOM 974 O O . LEU A 1 126 ? -7.567 2.194 0.481 1.00 96.75 126 LEU A O 1
ATOM 978 N N . THR A 1 127 ? -9.588 1.257 0.730 1.00 97.50 127 THR A N 1
ATOM 979 C CA . THR A 1 127 ? -10.341 2.490 0.470 1.00 97.50 127 THR A CA 1
ATOM 980 C C . THR A 1 127 ? -10.155 3.501 1.600 1.00 97.50 127 THR A C 1
ATOM 982 O O . THR A 1 127 ? -9.856 4.659 1.325 1.00 97.50 127 THR A O 1
ATOM 985 N N . ILE A 1 128 ? -10.240 3.069 2.861 1.00 97.62 128 ILE A N 1
ATOM 986 C CA . ILE A 1 128 ? -10.010 3.931 4.031 1.00 97.62 128 ILE A CA 1
ATOM 987 C C . ILE A 1 128 ? -8.572 4.465 4.045 1.00 97.62 128 ILE A C 1
ATOM 989 O O . ILE A 1 128 ? -8.376 5.672 4.179 1.00 97.62 128 ILE A O 1
ATOM 993 N N . ASN A 1 129 ? -7.579 3.598 3.825 1.00 96.44 129 ASN A N 1
ATOM 994 C CA . ASN A 1 129 ? -6.158 3.966 3.845 1.00 96.44 129 ASN A CA 1
ATOM 995 C C . ASN A 1 129 ? -5.785 5.000 2.768 1.00 96.44 129 ASN A C 1
ATOM 997 O O . ASN A 1 129 ? -4.837 5.764 2.943 1.00 96.44 129 ASN A O 1
ATOM 1001 N N . LYS A 1 130 ? -6.522 5.043 1.649 1.00 94.94 130 LYS A N 1
ATOM 1002 C CA . LYS A 1 130 ? -6.364 6.082 0.613 1.00 94.94 130 LYS A CA 1
ATOM 1003 C C . LYS A 1 130 ? -6.881 7.446 1.061 1.00 94.94 130 LYS A C 1
ATOM 1005 O O . LYS A 1 130 ? -6.413 8.460 0.556 1.00 94.94 130 LYS A O 1
ATOM 1010 N N . CYS A 1 131 ? -7.855 7.475 1.966 1.00 95.06 131 CYS A N 1
ATOM 1011 C CA . CYS A 1 131 ? -8.473 8.705 2.448 1.00 95.06 131 CYS A CA 1
ATOM 1012 C C . CYS A 1 131 ? -7.776 9.259 3.693 1.00 95.06 131 CYS A C 1
ATOM 1014 O O . CYS A 1 131 ? -7.715 10.474 3.860 1.00 95.06 131 CYS A O 1
ATOM 1016 N N . THR A 1 132 ? -7.283 8.397 4.587 1.00 95.50 132 THR A N 1
ATOM 1017 C CA . THR A 1 132 ? -6.686 8.836 5.852 1.00 95.50 132 THR A CA 1
ATOM 1018 C C . THR A 1 132 ? -5.752 7.796 6.465 1.00 95.50 132 THR A C 1
ATOM 1020 O O . THR A 1 132 ? -6.011 6.597 6.408 1.00 95.50 132 THR A O 1
ATOM 1023 N N . GLY A 1 133 ? -4.688 8.276 7.113 1.00 93.50 133 GLY A N 1
ATOM 1024 C CA . GLY A 1 133 ? -3.858 7.484 8.029 1.00 93.50 133 GLY A CA 1
ATOM 1025 C C . GLY A 1 133 ? -4.265 7.628 9.502 1.00 93.50 133 GLY A C 1
ATOM 1026 O O . GLY A 1 133 ? -3.702 6.960 10.364 1.00 93.50 133 GLY A O 1
ATOM 1027 N N . ALA A 1 134 ? -5.232 8.495 9.819 1.00 95.69 134 ALA A N 1
ATOM 1028 C CA . ALA A 1 134 ? -5.665 8.780 11.187 1.00 95.69 134 ALA A CA 1
ATOM 1029 C C . ALA A 1 134 ? -6.728 7.775 11.672 1.00 95.69 134 ALA A C 1
ATOM 1031 O O . ALA A 1 134 ? -7.868 8.141 11.960 1.00 95.69 134 ALA A O 1
ATOM 1032 N N . ILE A 1 135 ? -6.349 6.496 11.771 1.00 95.88 135 ILE A N 1
ATOM 1033 C CA . ILE A 1 135 ? -7.256 5.376 12.086 1.00 95.88 135 ILE A CA 1
ATOM 1034 C C . ILE A 1 135 ? -7.995 5.573 13.419 1.00 95.88 135 ILE A C 1
ATOM 1036 O O . ILE A 1 135 ? -9.203 5.346 13.517 1.00 95.88 135 ILE A O 1
ATOM 1040 N N . TRP A 1 136 ? -7.296 6.049 14.450 1.00 95.00 136 TRP A N 1
ATOM 1041 C CA . TRP A 1 136 ? -7.867 6.212 15.789 1.00 95.00 136 TRP A CA 1
ATOM 1042 C C . TRP A 1 136 ? -8.930 7.311 15.889 1.00 95.00 136 TRP A C 1
ATOM 1044 O O . TRP A 1 136 ? -9.787 7.225 16.772 1.00 95.00 136 TRP A O 1
ATOM 1054 N N . GLY A 1 137 ? -8.941 8.264 14.951 1.00 95.44 137 GLY A N 1
ATOM 1055 C CA . GLY A 1 137 ? -9.966 9.306 14.843 1.00 95.44 137 GLY A CA 1
ATOM 1056 C C . GLY A 1 137 ? -11.262 8.847 14.167 1.00 95.44 137 GLY A C 1
ATOM 1057 O O . GLY A 1 137 ? -12.237 9.592 14.157 1.00 95.44 137 GLY A O 1
ATOM 1058 N N . LEU A 1 138 ? -11.302 7.633 13.608 1.00 96.56 138 LEU A N 1
ATOM 1059 C CA . LEU A 1 138 ? -12.495 7.117 12.939 1.00 96.56 138 LEU A CA 1
ATOM 1060 C C . LEU A 1 138 ? -13.567 6.667 13.950 1.00 96.56 138 LEU A C 1
ATOM 1062 O O . LEU A 1 138 ? -13.225 6.099 14.999 1.00 96.56 138 LEU A O 1
ATOM 1066 N N . PRO A 1 139 ? -14.865 6.827 13.625 1.00 97.38 139 PRO A N 1
ATOM 1067 C CA . PRO A 1 139 ? -15.982 6.356 14.446 1.00 97.38 139 PRO A CA 1
ATOM 1068 C C . PRO A 1 139 ? -16.201 4.841 14.272 1.00 97.38 139 PRO A C 1
ATOM 1070 O O . PRO A 1 139 ? -17.272 4.386 13.881 1.00 97.38 139 PRO A O 1
ATOM 1073 N N . LEU A 1 140 ? -15.154 4.048 14.518 1.00 96.81 140 LEU A N 1
ATOM 1074 C CA . LEU A 1 140 ? -15.153 2.591 14.380 1.00 96.81 140 LEU A CA 1
ATOM 1075 C C . LEU A 1 140 ? -14.878 1.905 15.730 1.00 96.81 140 LEU A C 1
ATOM 1077 O O . LEU A 1 140 ? -14.113 2.440 16.539 1.00 96.81 140 LEU A O 1
ATOM 1081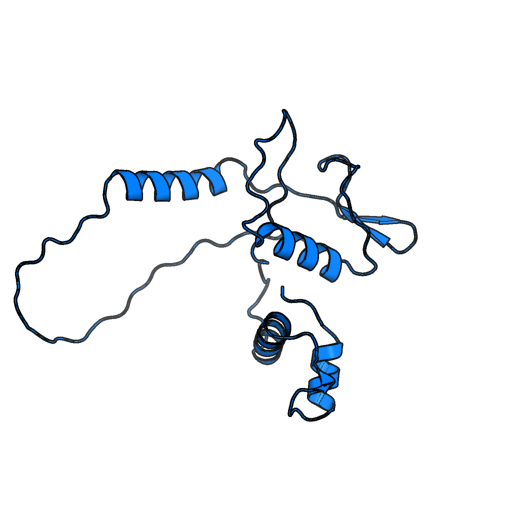 N N . PRO A 1 141 ? -15.431 0.701 15.969 1.00 98.19 141 PRO A N 1
ATOM 1082 C CA . PRO A 1 141 ? -15.033 -0.148 17.089 1.00 98.19 141 PRO A CA 1
ATOM 1083 C C . PRO A 1 141 ? -13.530 -0.458 17.081 1.00 98.19 141 PRO A C 1
ATOM 1085 O O . PRO A 1 141 ? -12.938 -0.623 16.013 1.00 98.19 141 PRO A O 1
ATOM 1088 N N . THR A 1 142 ? -12.929 -0.631 18.263 1.00 97.88 142 THR A N 1
ATOM 1089 C CA . THR A 1 142 ? -11.482 -0.885 18.427 1.00 97.88 142 THR A CA 1
ATOM 1090 C C . THR A 1 142 ? -10.986 -2.053 17.580 1.00 97.88 142 THR A C 1
ATOM 1092 O O . THR A 1 142 ? -10.010 -1.899 16.862 1.00 97.88 142 THR A O 1
ATOM 1095 N N . ARG A 1 143 ? -11.729 -3.166 17.524 1.00 98.06 143 ARG A N 1
ATOM 1096 C CA . ARG A 1 143 ? -11.352 -4.328 16.698 1.00 98.06 143 ARG A CA 1
ATOM 1097 C C . ARG A 1 143 ? -11.187 -3.997 15.211 1.00 98.06 143 ARG A C 1
ATOM 1099 O O . ARG A 1 143 ? -10.351 -4.590 14.540 1.00 98.06 143 ARG A O 1
ATOM 1106 N N . LEU A 1 144 ? -11.990 -3.070 14.682 1.00 97.75 144 LEU A N 1
ATOM 1107 C CA . LEU A 1 144 ? -11.843 -2.625 13.295 1.00 97.75 144 LEU A CA 1
ATOM 1108 C C . LEU A 1 144 ? -10.667 -1.659 13.139 1.00 97.75 144 LEU A C 1
ATOM 1110 O O . LEU A 1 144 ? -10.014 -1.687 12.104 1.00 97.75 144 LEU A O 1
ATOM 1114 N N . LYS A 1 145 ? -10.364 -0.845 14.156 1.00 97.94 145 LYS A N 1
ATOM 1115 C CA . LYS A 1 145 ? -9.157 -0.006 14.172 1.00 97.94 145 LYS A CA 1
ATOM 1116 C C . LYS A 1 145 ? -7.893 -0.866 14.174 1.00 97.94 145 LYS A C 1
ATOM 1118 O O . LYS A 1 145 ? -7.023 -0.631 13.345 1.00 97.94 145 LYS A O 1
ATOM 1123 N N . ASP A 1 146 ? -7.850 -1.911 14.997 1.00 98.06 146 ASP A N 1
ATOM 1124 C CA . ASP A 1 146 ? -6.737 -2.867 15.042 1.00 98.06 146 ASP A CA 1
ATOM 1125 C C . ASP A 1 146 ? -6.534 -3.557 13.677 1.00 98.06 146 ASP A C 1
ATOM 1127 O O . ASP A 1 146 ? -5.416 -3.654 13.177 1.00 98.06 146 ASP A O 1
ATOM 1131 N N . TYR A 1 147 ? -7.627 -3.948 13.010 1.00 98.12 147 TYR A N 1
ATOM 1132 C CA . TYR A 1 147 ? -7.587 -4.517 11.656 1.00 98.12 147 TYR A CA 1
ATOM 1133 C C . TYR A 1 147 ? -7.037 -3.551 10.585 1.00 98.12 147 TYR A C 1
ATOM 1135 O O . TYR A 1 147 ? -6.392 -3.975 9.616 1.00 98.12 147 TYR A O 1
ATOM 1143 N N . LEU A 1 148 ? -7.318 -2.251 10.720 1.00 97.56 148 LEU A N 1
ATOM 1144 C CA . LEU A 1 148 ? -6.769 -1.213 9.842 1.00 97.56 148 LEU A CA 1
ATOM 1145 C C . LEU A 1 148 ? -5.285 -0.953 10.156 1.00 97.56 148 LEU A C 1
ATOM 1147 O O . LEU A 1 148 ? -4.491 -0.750 9.242 1.00 97.56 148 LEU A O 1
ATOM 1151 N N . GLU A 1 149 ? -4.895 -1.018 11.428 1.00 96.75 149 GLU A N 1
ATOM 1152 C CA . GLU A 1 149 ? -3.508 -0.862 11.883 1.00 96.75 149 GLU A CA 1
ATOM 1153 C C . GLU A 1 149 ? -2.585 -1.989 11.397 1.00 96.75 149 GLU A C 1
ATOM 1155 O O . GLU A 1 149 ? -1.420 -1.731 11.090 1.00 96.75 149 GLU A O 1
ATOM 1160 N N . GLU A 1 150 ? -3.108 -3.208 11.244 1.00 96.81 150 GLU A N 1
ATOM 1161 C CA . GLU A 1 150 ? -2.370 -4.361 10.709 1.00 96.81 150 GLU A CA 1
ATOM 1162 C C . GLU A 1 150 ? -1.882 -4.144 9.261 1.00 96.81 150 GLU A C 1
ATOM 1164 O O . GLU A 1 150 ? -0.893 -4.737 8.829 1.00 96.81 150 GLU A O 1
ATOM 1169 N N . TYR A 1 151 ? -2.546 -3.275 8.488 1.00 97.00 151 TYR A N 1
ATOM 1170 C CA . TYR A 1 151 ? -2.157 -2.971 7.111 1.00 97.00 151 TYR A CA 1
ATOM 1171 C C . TYR A 1 151 ? -2.512 -1.533 6.739 1.00 97.00 151 TYR A C 1
ATOM 1173 O O . TYR A 1 151 ? -3.657 -1.229 6.402 1.00 97.00 151 TYR A O 1
ATOM 1181 N N . LYS A 1 152 ? -1.500 -0.664 6.722 1.00 95.44 152 LYS A N 1
ATOM 1182 C CA . LYS A 1 152 ? -1.644 0.790 6.520 1.00 95.44 152 LYS A CA 1
ATOM 1183 C C . LYS A 1 152 ? -1.408 1.259 5.080 1.00 95.44 152 LYS A C 1
ATOM 1185 O O . LYS A 1 152 ? -1.324 2.457 4.827 1.00 95.44 152 LYS A O 1
ATOM 1190 N N . PHE A 1 153 ? -1.258 0.328 4.142 1.00 95.56 153 PHE A N 1
ATOM 1191 C CA . PHE A 1 153 ? -0.895 0.621 2.752 1.00 95.56 153 PHE A CA 1
ATOM 1192 C C . PHE A 1 153 ? -2.136 0.803 1.866 1.00 95.56 153 PHE A C 1
ATOM 1194 O O . PHE A 1 153 ? -3.238 0.381 2.229 1.00 95.56 153 PHE A O 1
ATOM 1201 N N . GLN A 1 154 ? -1.967 1.442 0.708 1.00 93.69 154 GLN A N 1
ATOM 1202 C CA . GLN A 1 154 ? -3.057 1.799 -0.211 1.00 93.69 154 GLN A CA 1
ATOM 1203 C C . GLN A 1 154 ? -3.196 0.848 -1.411 1.00 93.69 154 GLN A C 1
ATOM 1205 O O . GLN A 1 154 ? -4.132 1.001 -2.211 1.00 93.69 154 GLN A O 1
ATOM 1210 N N . VAL A 1 155 ? -2.249 -0.079 -1.564 1.00 89.81 155 VAL A N 1
ATOM 1211 C CA . VAL A 1 155 ? -2.151 -1.078 -2.640 1.00 89.81 155 VAL A CA 1
ATOM 1212 C C . VAL A 1 155 ? -2.563 -2.469 -2.176 1.00 89.81 155 VAL A C 1
ATOM 1214 O O . VAL A 1 155 ? -2.315 -2.777 -0.990 1.00 89.81 155 VAL A O 1
#

Organism: Myotis myotis (NCBI:txid51298)

InterPro domains:
  IPR001496 SOCS 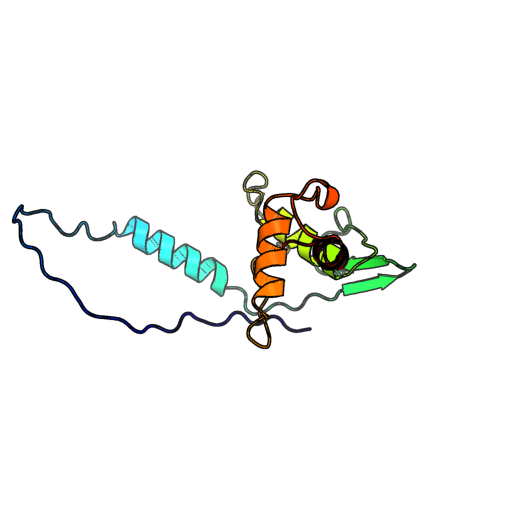box domain [PF07525] (118-148)
  IPR001496 SOCS box domain [PS50225] (108-154)
  IPR001496 SOCS box domain [SM00253] (111-152)
  IPR001496 SOCS box domain [SM00969] (117-151)
  IPR028410 Suppressor of cytokine signalling 2, SOCS box domain [cd03736] (115-155)
  IPR036036 SOCS box-like domain superfamily [SSF158235] (107-154)
  IPR036860 SH2 domain superfamily [G3DSA:3.30.505.10] (39-115)
  IPR036860 SH2 domain superfamily [SSF55550] (48-89)

Radius of gyration: 21.41 Å; chains: 1; bounding box: 59×31×54 Å

Foldseek 3Di:
DFFDDDDDDDDDDDDDDDDDDDDDPPPPPPPVNVVVVVVVVVVVVVDPDDDWDWDDDPQWIWTDCVQAPPVPIDTHNDPLVRLLVQQVVLVPCVCPPPDPPPRHDDDHRHDGDDPDDDDPLVVVLLVVLVVDPPLVPDPDDPVSSVVSVVDNGND